Protein AF-A0A1Q8JUH7-F1 (afdb_monomer)

Sequence (122 aa):
MIYGGPRPEWRTTEVTYVIAEPCVDLLDKACIEECPVDCIYEGGRMLYIHPDECVDCGACEPVCPVEAIYYEDDVPDQWAAYTKANVDFFDELGSPGGASKVGKVDMDVEPAKSLPPQEHDE

Mean predicted aligned error: 4.88 Å

Foldseek 3Di:
DPPDDDDPPPQDLFAFKFQFDVQFQVAVCQLQVQQPFQQWAAEPGGIAGERVRDPNPCRSQVRPPRSRMDGLVGPDPVGVCRRNQNHVQCVPVPCPRHRVVVHYDHRGDPPSVPDDHDDDDD

Secondary structure (DSSP, 8-state):
----PPPPTTS-S--SEEE-GGGTTT---HHHHH-TT--EEE-SSSEEE-TTT------SGGG-TT--EEEGGG--GGGTHHHHHHHHTTTTT---S-STTT-------TTTTTSPPP----

Structure (mmCIF, N/CA/C/O backbone):
data_AF-A0A1Q8JUH7-F1
#
_entry.id   AF-A0A1Q8JUH7-F1
#
loop_
_atom_site.group_PDB
_atom_site.id
_atom_site.type_symbol
_atom_site.label_atom_id
_atom_site.label_alt_id
_atom_site.label_comp_id
_atom_site.label_asym_id
_atom_site.label_entity_id
_atom_site.label_seq_id
_atom_site.pdbx_PDB_ins_code
_atom_site.Cartn_x
_atom_site.Cartn_y
_atom_site.Cartn_z
_atom_site.occupancy
_atom_site.B_iso_or_equiv
_atom_site.auth_seq_id
_atom_site.auth_comp_id
_atom_site.auth_asym_id
_atom_site.auth_atom_id
_atom_site.pdbx_PDB_model_num
ATOM 1 N N . MET A 1 1 ? -15.956 11.048 -20.545 1.00 39.16 1 MET A N 1
ATOM 2 C CA . MET A 1 1 ? -16.128 9.753 -19.851 1.00 39.16 1 MET A CA 1
ATOM 3 C C . MET A 1 1 ? -15.000 8.825 -20.308 1.00 39.16 1 MET A C 1
ATOM 5 O O . MET A 1 1 ? -15.249 7.917 -21.081 1.00 39.16 1 MET A O 1
ATOM 9 N N . ILE A 1 2 ? -13.752 9.144 -19.946 1.00 46.28 2 ILE A N 1
ATOM 10 C CA . ILE A 1 2 ? -12.520 8.639 -20.599 1.00 46.28 2 ILE A CA 1
ATOM 11 C C . ILE A 1 2 ? -11.603 7.848 -19.650 1.00 46.28 2 ILE A C 1
ATOM 13 O O . ILE A 1 2 ? -10.405 7.797 -19.873 1.00 46.28 2 ILE A O 1
ATOM 17 N N . TYR A 1 3 ? -12.148 7.201 -18.620 1.00 48.31 3 TYR A N 1
ATOM 18 C CA . TYR A 1 3 ? -11.354 6.339 -17.737 1.00 48.31 3 TYR A CA 1
ATOM 19 C C . TYR A 1 3 ? -12.002 4.954 -17.705 1.00 48.31 3 TYR A C 1
ATOM 21 O O . TYR A 1 3 ? -13.142 4.818 -17.265 1.00 48.31 3 TYR A O 1
ATOM 29 N N . GLY A 1 4 ? -11.327 3.970 -18.305 1.00 44.84 4 GLY A N 1
ATOM 30 C CA . GLY A 1 4 ? -11.844 2.612 -18.525 1.00 44.84 4 GLY A CA 1
ATOM 31 C C . GLY A 1 4 ? -11.304 1.903 -19.776 1.00 44.84 4 GLY A C 1
ATOM 32 O O . GLY A 1 4 ? -11.985 1.035 -20.320 1.00 44.84 4 GLY A O 1
ATOM 33 N N . GLY A 1 5 ? -10.127 2.287 -20.286 1.00 47.34 5 GLY A N 1
ATOM 34 C CA . GLY A 1 5 ? -9.431 1.495 -21.305 1.00 47.34 5 GLY A CA 1
ATOM 35 C C . GLY A 1 5 ? -8.787 0.251 -20.673 1.00 47.34 5 GLY A C 1
ATOM 36 O O . GLY A 1 5 ? -8.378 0.323 -19.516 1.00 47.34 5 GLY A O 1
ATOM 37 N N . PRO A 1 6 ? -8.705 -0.891 -21.381 1.00 57.84 6 PRO A N 1
ATOM 38 C CA . PRO A 1 6 ? -8.065 -2.093 -20.850 1.00 57.84 6 PRO A CA 1
ATOM 39 C C . PRO A 1 6 ? -6.582 -1.831 -20.550 1.00 57.84 6 PRO A C 1
ATOM 41 O O . PRO A 1 6 ? -5.902 -1.170 -21.339 1.00 57.84 6 PRO A O 1
ATOM 44 N N . ARG A 1 7 ? -6.095 -2.354 -19.414 1.00 62.91 7 ARG A N 1
ATOM 45 C CA . ARG A 1 7 ? -4.677 -2.286 -19.028 1.00 62.91 7 ARG A CA 1
ATOM 46 C C . ARG A 1 7 ? -3.802 -2.822 -20.176 1.00 62.91 7 ARG A C 1
ATOM 48 O O . ARG A 1 7 ? -4.203 -3.803 -20.809 1.00 62.91 7 ARG A O 1
ATOM 55 N N . PRO A 1 8 ? -2.652 -2.195 -20.488 1.00 62.41 8 PRO A N 1
ATOM 56 C CA . PRO A 1 8 ? -1.762 -2.695 -21.530 1.00 62.41 8 PRO A CA 1
ATOM 57 C C . PRO A 1 8 ? -1.353 -4.142 -21.243 1.00 62.41 8 PRO A C 1
ATOM 59 O O . PRO A 1 8 ? -1.099 -4.484 -20.094 1.00 62.41 8 PRO A O 1
ATOM 62 N N . GLU A 1 9 ? -1.237 -4.970 -22.282 1.00 57.81 9 GLU A N 1
ATOM 63 C CA . GLU A 1 9 ? -0.921 -6.409 -22.166 1.00 57.81 9 GLU A CA 1
ATOM 64 C C . GLU A 1 9 ? 0.401 -6.704 -21.426 1.00 57.81 9 GLU A C 1
ATOM 66 O O . GLU A 1 9 ? 0.604 -7.808 -20.939 1.00 57.81 9 GLU A O 1
ATOM 71 N N . TRP A 1 10 ? 1.294 -5.717 -21.314 1.00 58.91 10 TRP A N 1
ATOM 72 C CA . TRP A 1 10 ? 2.583 -5.833 -20.625 1.00 58.91 10 TRP A CA 1
ATOM 73 C C . TRP A 1 10 ? 2.542 -5.486 -19.132 1.00 58.91 10 TRP A C 1
ATOM 75 O O . TRP A 1 10 ? 3.560 -5.634 -18.463 1.00 58.91 10 TRP A O 1
ATOM 85 N N . ARG A 1 11 ? 1.418 -4.980 -18.613 1.00 63.31 11 ARG A N 1
ATOM 86 C CA . ARG A 1 11 ? 1.320 -4.514 -17.228 1.00 63.31 11 ARG A CA 1
ATOM 87 C C . ARG A 1 11 ? 0.904 -5.676 -16.327 1.00 63.31 11 ARG A C 1
ATOM 89 O O . ARG A 1 11 ? -0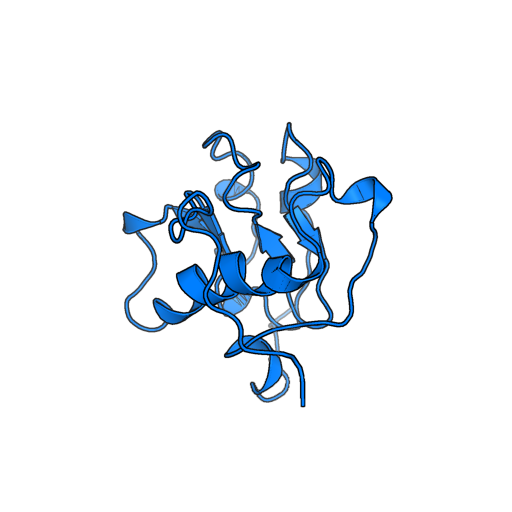.176 -6.235 -16.532 1.00 63.31 11 ARG A O 1
ATOM 96 N N . THR A 1 12 ? 1.758 -6.044 -15.371 1.00 67.00 12 THR A N 1
ATOM 97 C CA . THR A 1 12 ? 1.496 -7.175 -14.473 1.00 67.00 12 THR A CA 1
ATOM 98 C C . THR A 1 12 ? 0.213 -6.957 -13.666 1.00 67.00 12 THR A C 1
ATOM 100 O O . THR A 1 12 ? -0.149 -5.833 -13.307 1.00 67.00 12 THR A O 1
ATOM 103 N N . THR A 1 13 ? -0.507 -8.044 -13.407 1.00 69.38 13 THR A N 1
ATOM 104 C CA . THR A 1 13 ? -1.652 -8.065 -12.487 1.00 69.38 13 THR A CA 1
ATOM 105 C C . THR A 1 13 ? -1.293 -8.638 -11.123 1.00 69.38 13 THR A C 1
ATOM 107 O O . THR A 1 13 ? -2.160 -8.692 -10.254 1.00 69.38 13 THR A O 1
ATOM 110 N N . GLU A 1 14 ? -0.047 -9.075 -10.971 1.00 74.00 14 GLU A N 1
ATOM 111 C CA . GLU A 1 14 ? 0.494 -9.745 -9.796 1.00 74.00 14 GLU A CA 1
ATOM 112 C C . GLU A 1 14 ? 1.504 -8.816 -9.125 1.00 74.00 14 GLU A C 1
ATOM 114 O O . GLU A 1 14 ? 2.216 -8.057 -9.789 1.00 74.00 14 GLU A O 1
ATOM 119 N N . VAL A 1 15 ? 1.496 -8.825 -7.801 1.00 78.31 15 VAL A N 1
ATOM 120 C CA . VAL A 1 15 ? 2.342 -8.000 -6.944 1.00 78.31 15 VAL A CA 1
ATOM 121 C C . VAL A 1 15 ? 2.922 -8.942 -5.911 1.00 78.31 15 VAL A C 1
ATOM 123 O O . VAL A 1 15 ? 2.161 -9.611 -5.231 1.00 78.31 15 VAL A O 1
ATOM 126 N N . THR A 1 16 ? 4.239 -8.963 -5.743 1.00 89.19 16 THR A N 1
ATOM 127 C CA . THR A 1 16 ? 4.864 -9.985 -4.899 1.00 89.19 16 THR A CA 1
ATOM 128 C C . THR A 1 16 ? 4.594 -9.820 -3.406 1.00 89.19 16 THR A C 1
ATOM 130 O O . THR A 1 16 ? 4.533 -10.794 -2.661 1.00 89.19 16 THR A O 1
ATOM 133 N N . TYR A 1 17 ? 4.444 -8.575 -2.954 1.00 97.62 17 TYR A N 1
ATOM 134 C CA . TYR A 1 17 ? 4.072 -8.253 -1.582 1.00 97.62 17 TYR A CA 1
ATOM 135 C C . TYR A 1 17 ? 2.868 -7.316 -1.566 1.00 97.62 17 TYR A C 1
ATOM 137 O O . TYR A 1 17 ? 2.854 -6.288 -2.237 1.00 97.62 17 TYR A O 1
ATOM 145 N N . VAL A 1 18 ? 1.866 -7.647 -0.761 1.00 98.06 18 VAL A N 1
ATOM 146 C CA . VAL A 1 18 ? 0.575 -6.958 -0.692 1.00 98.06 18 VAL A CA 1
ATOM 147 C C . VAL A 1 18 ? 0.426 -6.288 0.660 1.00 98.06 18 VAL A C 1
ATOM 149 O O . VAL A 1 18 ? 0.558 -6.943 1.689 1.00 98.06 18 VAL A O 1
ATOM 152 N N . ILE A 1 19 ? 0.080 -4.999 0.664 1.00 98.56 19 ILE A N 1
ATOM 153 C CA . ILE A 1 19 ? -0.399 -4.321 1.874 1.00 98.56 19 ILE A CA 1
ATOM 154 C C . ILE A 1 19 ? -1.921 -4.472 1.947 1.00 98.56 19 ILE A C 1
ATOM 156 O O . ILE A 1 19 ? -2.625 -4.106 1.003 1.00 98.56 19 ILE A O 1
ATOM 160 N N . ALA A 1 20 ? -2.418 -5.021 3.051 1.00 98.44 20 ALA A N 1
ATOM 161 C CA . ALA A 1 20 ? -3.815 -5.362 3.290 1.00 98.44 20 ALA A CA 1
ATOM 162 C C . ALA A 1 20 ? -4.530 -4.364 4.228 1.00 98.44 20 ALA A C 1
ATOM 164 O O . ALA A 1 20 ? -3.994 -3.319 4.609 1.00 98.44 20 ALA A O 1
ATOM 165 N N . GLU A 1 21 ? -5.768 -4.704 4.596 1.00 98.50 21 GLU A N 1
ATOM 166 C CA . GLU A 1 21 ? -6.686 -3.875 5.388 1.00 98.50 21 GLU A CA 1
ATOM 167 C C . GLU A 1 21 ? -6.120 -3.305 6.698 1.00 98.50 21 GLU A C 1
ATOM 169 O O . GLU A 1 21 ? -6.406 -2.136 6.961 1.00 98.50 21 GLU A O 1
ATOM 174 N N . PRO A 1 22 ? -5.280 -4.011 7.487 1.00 98.25 22 PRO A N 1
ATOM 175 C CA . PRO A 1 22 ? -4.762 -3.458 8.742 1.00 98.25 22 PRO A CA 1
ATOM 176 C C . PRO A 1 22 ? -3.915 -2.184 8.574 1.00 98.25 22 PRO A C 1
ATOM 178 O O . PRO A 1 22 ? -3.664 -1.481 9.543 1.00 98.25 22 PRO A O 1
ATOM 181 N N . CYS A 1 23 ? -3.481 -1.834 7.358 1.00 98.56 23 CYS A N 1
ATOM 182 C CA . CYS A 1 23 ? -2.785 -0.569 7.104 1.00 98.56 23 CYS A CA 1
ATOM 183 C C . CYS A 1 23 ? -3.731 0.647 7.009 1.00 98.56 23 CYS A C 1
ATOM 185 O O . CYS A 1 23 ? -3.288 1.787 7.183 1.00 98.56 23 CYS A O 1
ATOM 187 N N . VAL A 1 24 ? -5.017 0.426 6.713 1.00 98.50 24 VAL A N 1
ATOM 188 C CA . VAL A 1 24 ? -6.008 1.483 6.460 1.00 98.50 24 VAL A CA 1
ATOM 189 C C . VAL A 1 24 ? -6.187 2.353 7.703 1.00 98.50 24 VAL A C 1
ATOM 191 O O . VAL A 1 24 ? -6.469 1.847 8.779 1.00 98.50 24 VAL A O 1
ATOM 194 N N . ASP A 1 25 ? -6.035 3.666 7.541 1.00 97.94 25 ASP A N 1
ATOM 195 C CA . ASP A 1 25 ? -6.044 4.713 8.577 1.00 97.94 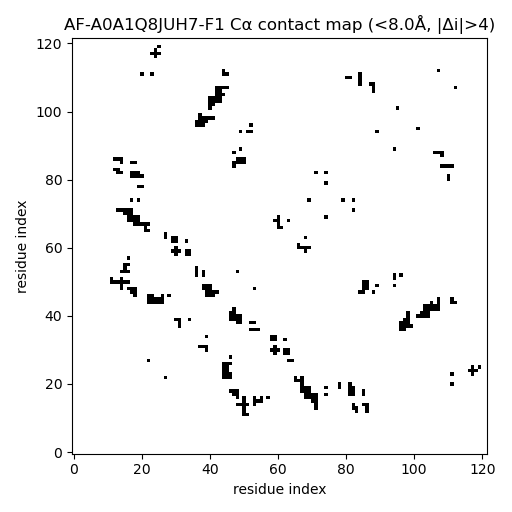25 ASP A CA 1
ATOM 196 C C . ASP A 1 25 ? -4.927 4.647 9.627 1.00 97.94 25 ASP A C 1
ATOM 198 O O . ASP A 1 25 ? -4.866 5.530 10.482 1.00 97.94 25 ASP A O 1
ATOM 202 N N . LEU A 1 26 ? -4.008 3.679 9.539 1.00 97.12 26 LEU A N 1
ATOM 203 C CA . LEU A 1 26 ? -2.837 3.615 10.416 1.00 97.12 26 LEU A CA 1
ATOM 204 C C . LEU A 1 26 ? -1.640 4.364 9.830 1.00 97.12 26 LEU A C 1
ATOM 206 O O . LEU A 1 26 ? -1.076 5.234 10.485 1.00 97.12 26 LEU A O 1
ATOM 210 N N . LEU A 1 27 ? -1.249 4.022 8.593 1.00 96.06 27 LEU A N 1
ATOM 211 C CA . LEU A 1 27 ? -0.122 4.647 7.882 1.00 96.06 27 LEU A CA 1
ATOM 212 C C . LEU A 1 27 ? 1.154 4.791 8.748 1.00 96.06 27 LEU A C 1
ATOM 214 O O . LEU A 1 27 ? 1.762 5.861 8.784 1.00 96.06 27 LEU A O 1
ATOM 218 N N . ASP A 1 28 ? 1.572 3.714 9.423 1.00 97.31 28 ASP A N 1
ATOM 219 C CA . ASP A 1 28 ? 2.747 3.712 10.317 1.00 97.31 28 ASP A CA 1
ATOM 220 C C . ASP A 1 28 ? 4.077 4.031 9.596 1.00 97.31 28 ASP A C 1
ATOM 222 O O . ASP A 1 28 ? 4.935 4.725 10.134 1.00 97.31 28 ASP A O 1
ATOM 226 N N . LYS A 1 29 ? 4.209 3.599 8.333 1.00 97.62 29 LYS A N 1
ATOM 227 C CA . LYS A 1 29 ? 5.341 3.876 7.420 1.00 97.62 29 LYS A CA 1
ATOM 228 C C . LYS A 1 29 ? 6.692 3.245 7.770 1.00 97.62 29 LYS A C 1
ATOM 230 O O . LYS A 1 29 ? 7.609 3.430 6.973 1.00 97.62 29 LYS A O 1
ATOM 235 N N . ALA A 1 30 ? 6.832 2.419 8.814 1.00 98.00 30 ALA A N 1
ATOM 236 C CA . ALA A 1 30 ? 8.092 1.700 9.068 1.00 98.00 30 ALA A CA 1
ATOM 237 C C . ALA A 1 30 ? 8.590 0.897 7.848 1.00 98.00 30 ALA A C 1
ATOM 239 O O . ALA A 1 30 ? 9.781 0.858 7.558 1.00 98.00 30 ALA A O 1
ATOM 240 N N . CYS A 1 31 ? 7.669 0.319 7.074 1.00 98.38 31 CYS A N 1
ATOM 241 C CA . CYS A 1 31 ? 7.990 -0.423 5.855 1.00 98.38 31 CYS A CA 1
ATOM 242 C C . CYS A 1 31 ? 8.671 0.408 4.750 1.00 98.38 31 CYS A C 1
ATOM 244 O O . CYS A 1 31 ? 9.418 -0.169 3.959 1.00 98.38 31 CYS A O 1
ATOM 246 N N . ILE A 1 32 ? 8.436 1.726 4.678 1.00 97.94 32 ILE A N 1
ATOM 247 C CA . ILE A 1 32 ? 9.036 2.598 3.652 1.00 97.94 32 ILE A CA 1
ATOM 248 C C . ILE A 1 32 ? 10.552 2.676 3.849 1.00 97.94 32 ILE A C 1
ATOM 250 O O . ILE A 1 32 ? 11.298 2.545 2.882 1.00 97.94 32 ILE A O 1
ATOM 254 N N . GLU A 1 33 ? 10.998 2.826 5.097 1.00 96.12 33 GLU A N 1
ATOM 255 C CA . GLU A 1 33 ? 12.418 2.969 5.447 1.00 96.12 33 GLU A CA 1
ATOM 256 C C . GLU A 1 33 ? 13.236 1.708 5.126 1.00 96.12 33 GLU A C 1
ATOM 258 O O . GLU A 1 33 ? 14.427 1.789 4.831 1.00 96.12 33 GLU A O 1
ATOM 263 N N . GLU A 1 34 ? 12.587 0.543 5.133 1.00 98.00 34 GLU A N 1
ATOM 264 C CA . GLU A 1 34 ? 13.231 -0.748 4.876 1.00 98.00 34 GLU A CA 1
ATOM 265 C C . GLU A 1 34 ? 13.187 -1.169 3.400 1.00 98.00 34 GLU A C 1
ATOM 267 O O . GLU A 1 34 ? 13.848 -2.134 3.012 1.00 98.00 34 GLU A O 1
ATOM 272 N N . CYS A 1 35 ? 12.422 -0.477 2.548 1.00 98.31 35 CYS A N 1
ATOM 273 C CA . CYS A 1 35 ? 12.302 -0.837 1.139 1.00 98.31 35 CYS A CA 1
ATOM 274 C C . CYS A 1 35 ? 13.535 -0.365 0.336 1.00 98.31 35 CYS A C 1
ATOM 276 O O . CYS A 1 35 ? 13.674 0.830 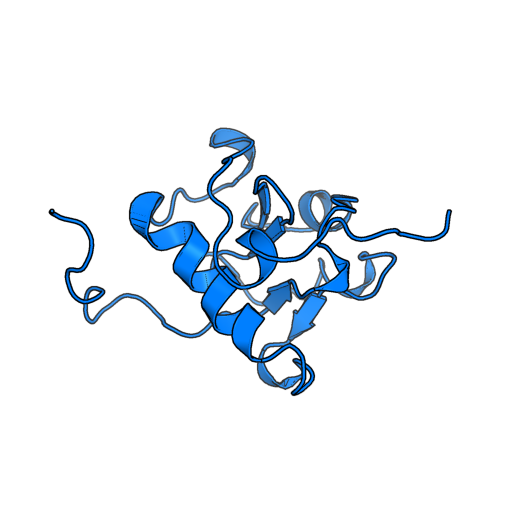0.066 1.00 98.31 35 CYS A O 1
ATOM 278 N N . PRO A 1 36 ? 14.408 -1.268 -0.157 1.00 97.94 36 PRO A N 1
ATOM 279 C CA . PRO A 1 36 ? 15.673 -0.886 -0.800 1.00 97.94 36 PRO A CA 1
ATOM 280 C C . PRO A 1 36 ? 15.501 -0.212 -2.170 1.00 97.94 36 PRO A C 1
ATOM 282 O O . PRO A 1 36 ? 16.457 0.343 -2.712 1.00 97.94 36 PRO A O 1
ATOM 285 N N . VAL A 1 37 ? 14.304 -0.302 -2.748 1.00 97.88 37 VAL A N 1
ATOM 286 C CA . VAL A 1 37 ? 13.953 0.221 -4.076 1.00 97.88 37 VAL A CA 1
ATOM 287 C C . VAL A 1 37 ? 12.898 1.328 -4.012 1.00 97.88 37 VAL A C 1
ATOM 289 O O . VAL A 1 37 ? 12.454 1.785 -5.060 1.00 97.88 37 VAL A O 1
ATOM 292 N N . ASP A 1 38 ? 12.524 1.783 -2.806 1.00 98.25 38 ASP A N 1
ATOM 293 C CA . ASP A 1 38 ? 11.579 2.893 -2.597 1.00 98.25 38 ASP A CA 1
ATOM 294 C C . ASP A 1 38 ? 10.226 2.661 -3.310 1.00 98.25 38 ASP A C 1
ATOM 296 O O . ASP A 1 38 ? 9.636 3.581 -3.865 1.00 98.25 38 ASP A O 1
ATOM 300 N N . CYS A 1 39 ? 9.727 1.417 -3.342 1.00 97.88 39 CYS A N 1
ATOM 301 C CA . CYS A 1 39 ? 8.536 1.038 -4.116 1.00 97.88 39 CYS A CA 1
ATOM 302 C C . CYS A 1 39 ? 7.224 1.017 -3.305 1.0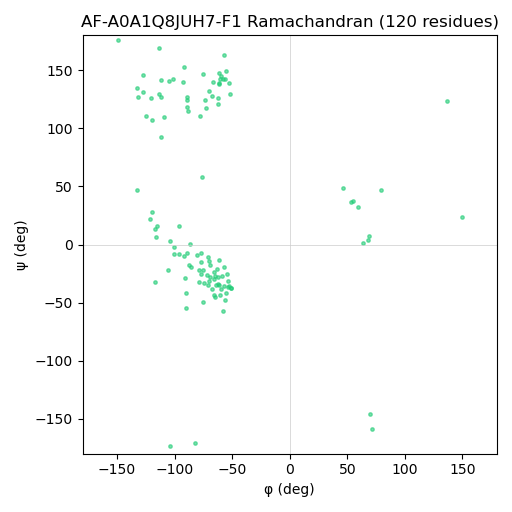0 97.88 39 CYS A C 1
ATOM 304 O O . CYS A 1 39 ? 6.245 0.408 -3.743 1.00 97.88 39 CYS A O 1
ATOM 306 N N . ILE A 1 40 ? 7.195 1.634 -2.119 1.00 98.44 40 ILE A N 1
ATOM 307 C CA . ILE A 1 40 ? 6.019 1.693 -1.235 1.00 98.44 40 ILE A CA 1
ATOM 308 C C . ILE A 1 40 ? 5.469 3.117 -1.235 1.00 98.44 40 ILE A C 1
ATOM 310 O O . ILE A 1 40 ? 6.085 4.032 -0.695 1.00 98.44 40 ILE A O 1
ATOM 314 N N . TYR A 1 41 ? 4.306 3.303 -1.848 1.00 98.44 41 TYR A N 1
ATOM 315 C CA . TYR A 1 41 ? 3.723 4.611 -2.115 1.00 98.44 41 TYR A CA 1
ATOM 316 C C . TYR A 1 41 ? 2.626 4.953 -1.112 1.00 98.44 41 TYR A C 1
ATOM 318 O O . TYR A 1 41 ? 1.841 4.099 -0.699 1.00 98.44 41 TYR A O 1
ATOM 326 N N . GLU A 1 42 ? 2.566 6.228 -0.733 1.00 98.44 42 GLU A N 1
ATOM 327 C CA . GLU A 1 42 ? 1.605 6.726 0.245 1.00 98.44 42 GLU A CA 1
ATOM 328 C C . GLU A 1 42 ? 0.294 7.150 -0.424 1.00 98.44 42 GLU A C 1
ATOM 330 O O . GLU A 1 42 ? 0.258 8.115 -1.192 1.00 98.44 42 GLU A O 1
ATOM 335 N N . GLY A 1 43 ? -0.784 6.438 -0.096 1.00 98.12 43 GLY A N 1
ATOM 336 C CA . GLY A 1 43 ? -2.150 6.815 -0.429 1.00 98.12 43 GLY A CA 1
ATOM 337 C C . GLY A 1 43 ? -2.765 7.820 0.544 1.00 98.12 43 GLY A C 1
ATOM 338 O O . GLY A 1 43 ? -2.114 8.364 1.437 1.00 98.12 43 GLY A O 1
ATOM 339 N N . GLY A 1 44 ? -4.068 8.049 0.404 1.00 97.81 44 GLY A N 1
ATOM 340 C CA . GLY A 1 44 ? -4.849 8.844 1.350 1.00 97.81 44 GLY A CA 1
ATOM 341 C C . GLY A 1 44 ? -5.218 8.080 2.622 1.00 97.81 44 GLY A C 1
ATOM 342 O O . GLY A 1 44 ? -5.293 8.702 3.682 1.00 97.81 44 GLY A O 1
ATOM 343 N N . ARG A 1 45 ? -5.428 6.761 2.517 1.00 98.12 45 ARG A N 1
ATOM 344 C CA . ARG A 1 45 ? -5.915 5.876 3.588 1.00 98.12 45 ARG A CA 1
ATOM 345 C C . ARG A 1 45 ? -4.907 4.798 3.974 1.00 98.12 45 ARG A C 1
ATOM 347 O O . ARG A 1 45 ? -4.884 4.400 5.127 1.00 98.12 45 ARG A O 1
ATOM 354 N N . MET A 1 46 ? -4.101 4.303 3.040 1.00 98.50 46 MET A N 1
ATOM 355 C CA . MET A 1 46 ? -3.118 3.244 3.297 1.00 98.50 46 MET A CA 1
ATOM 356 C C . MET A 1 46 ? -1.886 3.383 2.395 1.00 98.50 46 MET A C 1
ATOM 358 O O . MET A 1 46 ? -1.833 4.263 1.535 1.00 98.50 46 MET A O 1
ATOM 362 N N . LEU A 1 47 ? -0.892 2.522 2.602 1.00 98.56 47 LEU A N 1
ATOM 363 C CA . LEU A 1 47 ? 0.272 2.394 1.727 1.00 98.56 47 LEU A CA 1
ATOM 364 C C . LEU A 1 47 ? 0.023 1.323 0.655 1.00 98.56 47 LEU A C 1
ATOM 366 O O . LEU A 1 47 ? -0.728 0.379 0.895 1.00 98.56 47 LEU A O 1
ATOM 370 N N . TYR A 1 48 ? 0.684 1.446 -0.498 1.00 98.44 48 TYR A N 1
ATOM 371 C CA . TYR A 1 48 ? 0.572 0.504 -1.618 1.00 98.44 48 TYR A CA 1
ATOM 372 C C . TYR A 1 48 ? 1.955 0.121 -2.153 1.00 98.44 48 TYR A C 1
ATOM 374 O O . TYR A 1 48 ? 2.801 0.989 -2.374 1.00 98.44 48 TYR A O 1
ATOM 382 N N . ILE A 1 49 ? 2.190 -1.169 -2.390 1.00 98.44 49 ILE A N 1
ATOM 383 C CA . ILE A 1 49 ? 3.431 -1.684 -2.987 1.00 98.44 49 ILE A CA 1
ATOM 384 C C . ILE A 1 49 ? 3.282 -1.715 -4.507 1.00 98.44 49 ILE A C 1
ATOM 386 O O . ILE A 1 49 ? 2.337 -2.299 -5.034 1.00 98.44 49 ILE A O 1
ATOM 390 N N . HIS A 1 50 ? 4.227 -1.099 -5.218 1.00 97.50 50 HIS A N 1
ATOM 391 C CA . HIS A 1 50 ? 4.213 -1.097 -6.676 1.00 97.50 50 HIS A CA 1
ATOM 392 C C . HIS A 1 50 ? 4.612 -2.473 -7.238 1.00 97.50 50 HIS A C 1
ATOM 394 O O . HIS A 1 50 ? 5.724 -2.936 -6.971 1.00 97.50 50 HIS A O 1
ATOM 400 N N . PRO A 1 51 ? 3.775 -3.099 -8.088 1.00 94.81 51 PRO A N 1
ATOM 401 C CA . PRO A 1 51 ? 3.991 -4.467 -8.554 1.00 94.81 51 PRO A CA 1
ATOM 402 C C . PRO A 1 51 ? 5.243 -4.644 -9.417 1.00 94.81 51 PRO A C 1
ATOM 404 O O . PRO A 1 51 ? 6.020 -5.556 -9.181 1.00 94.81 51 PRO A O 1
ATOM 407 N N . ASP A 1 52 ? 5.485 -3.746 -10.377 1.00 93.81 52 ASP A N 1
ATOM 408 C CA . ASP A 1 52 ? 6.646 -3.860 -11.277 1.00 93.81 52 ASP A CA 1
ATOM 409 C C . ASP A 1 52 ? 7.968 -3.348 -10.666 1.00 93.81 52 ASP A C 1
ATOM 411 O O . ASP A 1 52 ? 9.026 -3.488 -11.277 1.00 93.81 52 ASP A O 1
ATOM 415 N N . GLU A 1 53 ? 7.920 -2.696 -9.498 1.00 95.88 53 GLU A N 1
ATOM 416 C CA . GLU A 1 53 ? 9.107 -2.111 -8.851 1.00 95.88 53 GLU A CA 1
ATOM 417 C C . GLU A 1 53 ? 9.567 -2.939 -7.651 1.00 95.88 53 GLU A C 1
ATOM 419 O O . GLU A 1 53 ? 10.729 -2.839 -7.257 1.00 95.88 53 GLU A O 1
ATOM 424 N N . CYS A 1 54 ? 8.678 -3.754 -7.073 1.00 97.06 54 CYS A N 1
ATOM 425 C CA . CYS A 1 54 ? 9.034 -4.688 -6.019 1.00 97.06 54 CYS A CA 1
ATOM 426 C C . CYS A 1 54 ? 10.073 -5.697 -6.530 1.00 97.06 54 CYS A C 1
ATOM 428 O O . CYS A 1 54 ? 9.997 -6.186 -7.654 1.00 97.06 54 CYS A O 1
ATOM 430 N N . VAL A 1 55 ? 11.067 -5.986 -5.690 1.00 95.94 55 VAL A N 1
ATOM 431 C CA . VAL A 1 55 ? 12.168 -6.923 -5.987 1.00 95.94 55 VAL A CA 1
ATOM 432 C C . VAL A 1 55 ? 12.232 -8.072 -4.980 1.00 95.94 55 VAL A C 1
ATOM 434 O O . VAL A 1 55 ? 13.290 -8.661 -4.769 1.00 95.94 55 VAL A O 1
ATOM 437 N N . ASP A 1 56 ? 11.115 -8.335 -4.306 1.00 96.12 56 ASP A N 1
ATOM 438 C CA . ASP A 1 56 ? 10.885 -9.528 -3.481 1.00 96.12 56 ASP A CA 1
ATOM 439 C C . ASP A 1 56 ? 11.891 -9.688 -2.335 1.00 96.12 56 ASP A C 1
ATOM 441 O O . ASP A 1 56 ? 12.268 -10.788 -1.941 1.00 96.12 56 ASP A O 1
ATOM 445 N N . CYS A 1 57 ? 12.364 -8.563 -1.795 1.00 97.31 57 CYS A N 1
ATOM 446 C CA . CYS A 1 57 ? 13.383 -8.574 -0.747 1.00 97.31 57 CYS A CA 1
ATOM 447 C C . CYS A 1 57 ? 12.846 -8.974 0.639 1.00 97.31 57 CYS A C 1
ATOM 449 O O . CYS A 1 57 ? 13.638 -9.359 1.496 1.00 97.31 57 CYS A O 1
ATOM 451 N N . GLY A 1 58 ? 11.533 -8.832 0.871 1.00 96.75 58 GLY A N 1
ATOM 452 C CA . GLY A 1 58 ? 10.856 -9.185 2.125 1.00 96.75 58 GLY A CA 1
ATOM 453 C C . GLY A 1 58 ? 11.186 -8.320 3.346 1.00 96.75 58 GLY A C 1
ATOM 454 O O . GLY A 1 58 ? 10.750 -8.636 4.446 1.00 96.75 58 GLY A O 1
ATOM 455 N N . ALA A 1 59 ? 11.935 -7.224 3.193 1.00 98.19 59 ALA A N 1
ATOM 456 C CA . ALA A 1 59 ? 12.353 -6.392 4.327 1.00 98.19 59 ALA A CA 1
ATOM 457 C C . ALA A 1 59 ? 11.196 -5.609 4.981 1.00 98.19 59 ALA A C 1
ATOM 459 O O . ALA A 1 59 ? 11.241 -5.317 6.173 1.00 98.19 59 ALA A O 1
ATOM 460 N N . CYS A 1 60 ? 10.150 -5.290 4.214 1.00 98.38 60 CYS A N 1
ATOM 461 C CA . CYS A 1 60 ? 8.999 -4.520 4.686 1.00 98.38 60 CYS A CA 1
ATOM 462 C C . CYS A 1 60 ? 8.041 -5.316 5.586 1.00 98.38 60 CYS A C 1
ATOM 464 O O . CYS A 1 60 ? 7.445 -4.737 6.490 1.00 98.38 60 CYS A O 1
ATOM 466 N N . GLU A 1 61 ? 7.887 -6.619 5.348 1.00 98.38 61 GLU A N 1
ATOM 467 C CA . GLU A 1 61 ? 6.953 -7.491 6.069 1.00 98.38 61 GLU A CA 1
ATOM 468 C C . GLU A 1 61 ? 7.191 -7.516 7.591 1.00 98.38 61 GLU A C 1
ATOM 470 O O . GLU A 1 61 ? 6.284 -7.132 8.334 1.00 98.38 61 GLU A O 1
ATOM 475 N N . PRO A 1 62 ? 8.390 -7.875 8.098 1.00 97.94 62 PRO A N 1
ATOM 476 C CA . PRO A 1 62 ? 8.603 -8.065 9.533 1.00 97.94 62 PRO A CA 1
ATOM 477 C C . PRO A 1 62 ? 8.599 -6.765 10.346 1.00 97.94 62 PRO A C 1
ATOM 479 O O . PRO A 1 62 ? 8.617 -6.825 11.575 1.00 97.94 62 PRO A O 1
ATOM 482 N N . VAL A 1 63 ? 8.625 -5.597 9.693 1.00 98.31 63 VAL A N 1
ATOM 483 C CA . VAL A 1 63 ? 8.631 -4.293 10.376 1.00 98.31 63 VAL A CA 1
ATOM 484 C C . VAL A 1 63 ? 7.247 -3.664 10.494 1.00 98.31 63 VAL A C 1
ATOM 486 O O . VAL A 1 63 ? 7.106 -2.658 11.185 1.00 98.31 63 VAL A O 1
ATOM 489 N N . CYS A 1 64 ? 6.220 -4.226 9.846 1.00 98.19 64 CYS A N 1
ATOM 490 C CA . CYS A 1 64 ? 4.861 -3.716 9.975 1.00 98.19 64 CYS A CA 1
ATOM 491 C C . CYS A 1 64 ? 4.289 -4.070 11.363 1.00 98.19 64 CYS A C 1
ATOM 493 O O . CYS A 1 64 ? 4.109 -5.253 11.654 1.00 98.19 64 CYS A O 1
ATOM 495 N N . PRO A 1 65 ? 3.945 -3.085 12.215 1.00 97.06 65 PRO A N 1
ATOM 496 C CA . PRO A 1 65 ? 3.540 -3.351 13.601 1.00 97.06 65 PRO A CA 1
ATOM 497 C C . PRO A 1 65 ? 2.186 -4.063 13.731 1.00 97.06 65 PRO A C 1
ATOM 499 O O . PRO A 1 65 ? 1.889 -4.626 14.779 1.00 97.06 65 PRO A O 1
ATOM 502 N N . VAL A 1 66 ? 1.375 -4.033 12.672 1.00 97.00 66 VAL A N 1
ATOM 503 C CA . VAL A 1 66 ? 0.032 -4.632 12.608 1.00 97.00 66 VAL A CA 1
ATOM 504 C C . VAL A 1 66 ? -0.052 -5.772 11.592 1.00 97.00 66 VAL A C 1
ATOM 506 O O . VAL A 1 66 ? -1.146 -6.137 11.170 1.00 97.00 66 VAL A O 1
ATOM 509 N N . GLU A 1 67 ? 1.101 -6.294 11.156 1.00 97.44 67 GLU A N 1
ATOM 510 C CA . GLU A 1 67 ? 1.194 -7.442 10.243 1.00 97.44 67 GLU A CA 1
ATOM 511 C C . GLU A 1 67 ? 0.365 -7.254 8.953 1.00 97.44 67 GLU A C 1
ATOM 513 O O . GLU A 1 67 ? -0.224 -8.190 8.430 1.00 97.44 67 GLU A O 1
ATOM 518 N N . ALA A 1 68 ? 0.298 -6.027 8.418 1.00 98.38 68 ALA A N 1
ATOM 519 C CA . ALA A 1 68 ? -0.527 -5.714 7.247 1.00 98.38 68 ALA A CA 1
ATOM 520 C C . ALA A 1 68 ? 0.071 -6.182 5.911 1.00 98.38 68 ALA A C 1
ATOM 522 O O . ALA A 1 68 ? -0.570 -6.004 4.879 1.00 98.38 68 ALA A O 1
ATOM 523 N N . ILE A 1 69 ? 1.309 -6.675 5.895 1.00 98.62 69 ILE A N 1
ATOM 524 C CA . ILE A 1 69 ? 2.066 -6.942 4.670 1.00 98.62 69 ILE A CA 1
ATOM 525 C C . ILE A 1 69 ? 2.229 -8.449 4.518 1.00 98.62 69 ILE A C 1
ATOM 527 O O . ILE A 1 69 ? 2.714 -9.103 5.431 1.00 98.62 69 ILE A O 1
ATOM 531 N N . TYR A 1 70 ? 1.851 -8.974 3.357 1.00 98.50 70 TYR A N 1
ATOM 532 C CA . TYR A 1 70 ? 1.865 -10.403 3.054 1.00 98.50 70 TYR A CA 1
ATOM 533 C C . TYR A 1 70 ? 2.623 -10.660 1.759 1.00 98.50 70 TYR A C 1
ATOM 535 O O . TYR A 1 70 ? 2.533 -9.855 0.830 1.00 98.50 70 TYR A O 1
ATOM 543 N N . TYR A 1 71 ? 3.325 -11.790 1.672 1.00 97.25 71 TYR A N 1
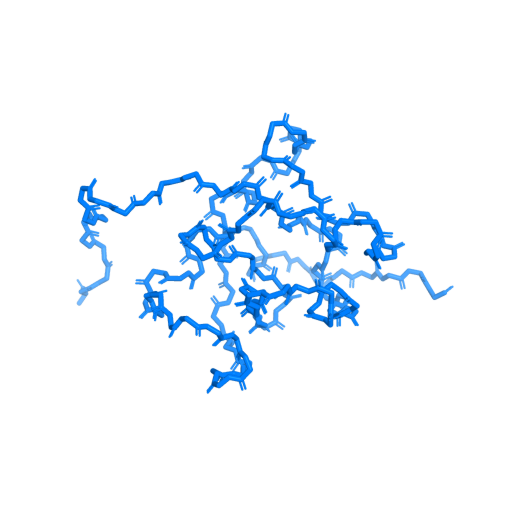ATOM 544 C CA . TYR A 1 71 ? 3.691 -12.352 0.373 1.00 97.25 71 TYR A CA 1
ATOM 545 C C . TYR A 1 71 ? 2.411 -12.702 -0.405 1.00 97.25 71 TYR A C 1
ATOM 547 O O . TYR A 1 71 ? 1.392 -13.037 0.199 1.00 97.25 71 TYR A O 1
ATOM 555 N N . GLU A 1 72 ? 2.429 -12.589 -1.731 1.00 92.38 72 GLU A N 1
ATOM 556 C CA . GLU A 1 72 ? 1.217 -12.655 -2.562 1.00 92.38 72 GLU A CA 1
ATOM 557 C C . GLU A 1 72 ? 0.401 -13.945 -2.398 1.00 92.38 72 GLU A C 1
ATOM 559 O O . GLU A 1 72 ? -0.831 -13.895 -2.372 1.00 92.38 72 GLU A O 1
ATOM 564 N N . ASP A 1 73 ? 1.087 -15.073 -2.201 1.00 93.56 73 ASP A N 1
ATOM 565 C CA . ASP A 1 73 ? 0.474 -16.386 -1.972 1.00 93.56 73 ASP A CA 1
ATOM 566 C C . ASP A 1 73 ? -0.068 -16.562 -0.540 1.00 93.56 73 ASP A C 1
ATOM 568 O O . ASP A 1 73 ? -0.859 -17.472 -0.285 1.00 93.56 73 ASP A O 1
ATOM 572 N N . ASP A 1 74 ? 0.334 -15.692 0.389 1.00 97.06 74 ASP A N 1
ATOM 573 C CA . ASP A 1 74 ? -0.003 -15.760 1.815 1.00 97.06 74 ASP A CA 1
ATOM 574 C C . ASP A 1 74 ? -1.083 -14.743 2.223 1.00 97.06 74 ASP A C 1
ATOM 576 O O . ASP A 1 74 ? -1.449 -14.660 3.399 1.00 97.06 74 ASP A O 1
ATOM 580 N N . VAL A 1 75 ? -1.629 -13.977 1.270 1.00 97.06 75 VAL A N 1
ATOM 581 C CA . VAL A 1 75 ? -2.721 -13.030 1.527 1.00 97.06 75 VAL A CA 1
ATOM 582 C C . VAL A 1 75 ? -3.961 -13.791 2.020 1.00 97.06 75 VAL A C 1
ATOM 584 O O . VAL A 1 75 ? -4.500 -14.626 1.289 1.00 97.06 75 VAL A O 1
ATOM 587 N N . PRO A 1 76 ? -4.485 -13.489 3.224 1.00 97.88 76 PRO A N 1
ATOM 588 C CA . PRO A 1 76 ? -5.702 -14.122 3.723 1.00 97.88 76 PRO A CA 1
ATOM 589 C C . PRO A 1 76 ? -6.899 -13.913 2.787 1.00 97.88 76 PRO A C 1
ATOM 591 O O . PRO A 1 76 ? -7.107 -12.812 2.277 1.00 97.88 76 PRO A O 1
ATOM 594 N N . ASP A 1 77 ? -7.756 -14.932 2.646 1.00 97.44 77 ASP A N 1
ATOM 595 C CA . ASP A 1 77 ? -8.931 -14.905 1.755 1.00 97.44 77 ASP A CA 1
ATOM 596 C C . ASP A 1 77 ? -9.818 -13.662 1.950 1.00 97.44 77 ASP A C 1
ATOM 598 O O . ASP A 1 77 ? -10.332 -13.100 0.980 1.00 97.44 77 ASP A O 1
ATOM 602 N N . GLN A 1 78 ? -9.986 -13.194 3.196 1.00 97.62 78 GLN A N 1
ATOM 603 C CA . GLN A 1 78 ? -10.785 -11.997 3.489 1.00 97.62 78 GLN A CA 1
ATOM 604 C C . GLN A 1 78 ? -10.224 -10.708 2.862 1.00 97.62 78 GLN A C 1
ATOM 606 O O . GLN A 1 78 ? -10.968 -9.750 2.662 1.00 97.62 78 GLN A O 1
ATOM 611 N N . TRP A 1 79 ? -8.933 -10.691 2.528 1.00 97.88 79 TRP A N 1
ATOM 612 C CA . TRP A 1 79 ? -8.210 -9.548 1.979 1.00 97.88 79 TRP A CA 1
ATOM 613 C C . TRP A 1 79 ? -7.684 -9.801 0.566 1.00 97.88 79 TRP A C 1
ATOM 615 O O . TRP A 1 79 ? -6.935 -8.981 0.046 1.00 97.88 79 TRP A O 1
ATOM 625 N N . ALA A 1 80 ? -8.137 -10.857 -0.116 1.00 95.94 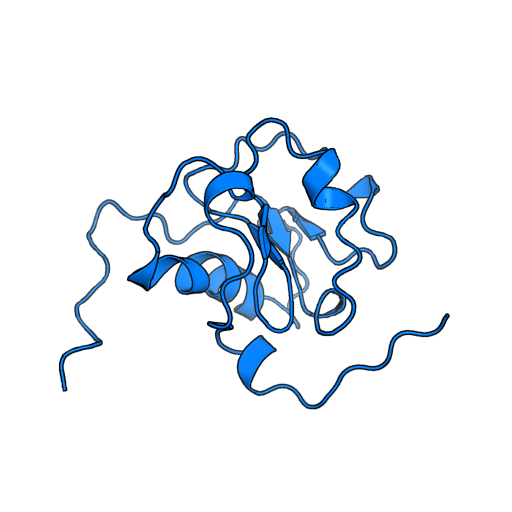80 ALA A N 1
ATOM 626 C CA . ALA A 1 80 ? -7.731 -11.164 -1.492 1.00 95.94 80 ALA A CA 1
ATOM 627 C C . ALA A 1 80 ? -7.945 -9.992 -2.481 1.00 95.94 80 ALA A C 1
ATOM 629 O O . ALA A 1 80 ? -7.252 -9.870 -3.489 1.00 95.94 80 ALA A O 1
ATOM 630 N N . ALA A 1 81 ? -8.885 -9.083 -2.192 1.00 96.31 81 ALA A N 1
ATOM 631 C CA . ALA A 1 81 ? -9.103 -7.876 -2.992 1.00 96.31 81 ALA A CA 1
ATOM 632 C C . ALA A 1 81 ? -7.923 -6.880 -2.944 1.00 96.31 81 ALA A C 1
ATOM 634 O O . ALA A 1 81 ? -7.758 -6.087 -3.873 1.00 96.31 81 ALA A O 1
ATOM 635 N N . TYR A 1 82 ? -7.090 -6.923 -1.901 1.00 97.38 82 TYR A N 1
ATOM 636 C CA . TYR A 1 82 ? -5.973 -5.998 -1.719 1.00 97.38 82 TYR A CA 1
ATOM 637 C C . TYR A 1 82 ? -4.821 -6.245 -2.688 1.00 97.38 82 TYR A C 1
ATOM 639 O O . TYR A 1 82 ? -4.144 -5.286 -3.057 1.00 97.38 82 TYR A O 1
ATOM 647 N N . THR A 1 83 ? -4.647 -7.467 -3.194 1.00 95.75 83 THR A N 1
ATOM 648 C CA . THR A 1 83 ? -3.699 -7.743 -4.285 1.00 95.75 83 THR A CA 1
ATOM 649 C C . THR A 1 83 ? -4.018 -6.863 -5.492 1.00 95.75 83 THR A C 1
ATOM 651 O O . THR A 1 83 ? -3.162 -6.148 -6.007 1.00 95.75 83 THR A O 1
ATOM 654 N N . LYS A 1 84 ? -5.299 -6.805 -5.879 1.00 95.38 84 LYS A N 1
ATOM 655 C CA . LYS A 1 84 ? -5.758 -5.924 -6.958 1.00 95.38 84 LYS A CA 1
ATOM 656 C C . LYS A 1 84 ? -5.658 -4.446 -6.580 1.00 95.38 84 LYS A C 1
ATOM 658 O O . LYS A 1 84 ? -5.287 -3.652 -7.436 1.00 95.38 84 LYS A O 1
ATOM 663 N N . ALA A 1 85 ? -5.949 -4.078 -5.333 1.00 96.75 85 ALA A N 1
ATOM 664 C CA . ALA A 1 85 ? -5.841 -2.695 -4.868 1.00 96.75 85 ALA A CA 1
ATOM 665 C C . ALA A 1 85 ? -4.406 -2.147 -4.990 1.00 96.75 85 ALA A C 1
ATOM 667 O O . ALA A 1 85 ? -4.210 -1.040 -5.487 1.00 96.75 85 ALA A O 1
ATOM 668 N N . ASN A 1 86 ? -3.402 -2.943 -4.607 1.00 97.62 86 ASN A N 1
ATOM 669 C CA . ASN A 1 86 ? -1.990 -2.571 -4.731 1.00 97.62 86 ASN A CA 1
ATOM 670 C C . ASN A 1 86 ? -1.590 -2.341 -6.192 1.00 97.62 86 ASN A C 1
ATOM 672 O O . ASN A 1 86 ? -0.836 -1.420 -6.464 1.00 97.62 86 ASN A O 1
ATOM 676 N N . VAL A 1 87 ? -2.152 -3.086 -7.147 1.00 95.50 87 VAL A N 1
ATOM 677 C CA . VAL A 1 87 ? -1.915 -2.850 -8.582 1.00 95.50 87 VAL A CA 1
ATOM 678 C C . VAL A 1 87 ? -2.677 -1.620 -9.093 1.00 95.50 87 VAL A C 1
ATOM 680 O O . VAL A 1 87 ? -2.108 -0.761 -9.766 1.00 95.50 87 VAL A O 1
ATOM 683 N N . ASP A 1 88 ? -3.971 -1.532 -8.789 1.00 95.44 88 ASP A N 1
ATOM 684 C CA . ASP A 1 88 ? -4.879 -0.515 -9.327 1.00 95.44 88 ASP A CA 1
ATOM 685 C C . ASP A 1 88 ? -4.526 0.906 -8.874 1.00 95.44 88 ASP A C 1
ATOM 687 O O . ASP A 1 88 ? -4.762 1.858 -9.617 1.00 95.44 88 ASP A O 1
ATOM 691 N N . PHE A 1 89 ? -3.939 1.069 -7.684 1.00 96.81 89 PHE A N 1
ATOM 692 C CA . PHE A 1 89 ? -3.476 2.371 -7.193 1.00 96.81 89 PHE A CA 1
ATOM 693 C C . PHE A 1 89 ? -2.544 3.072 -8.194 1.00 96.81 89 PHE A C 1
ATOM 695 O O . PHE A 1 89 ? -2.561 4.296 -8.335 1.00 96.81 89 PHE A O 1
ATOM 702 N N . PHE A 1 90 ? -1.776 2.295 -8.957 1.00 95.62 90 PHE A N 1
ATOM 703 C CA . PHE A 1 90 ? -0.821 2.819 -9.922 1.00 95.62 90 PHE A CA 1
ATOM 704 C C . PHE A 1 90 ? -1.423 3.097 -11.294 1.00 95.62 90 PHE A C 1
ATOM 706 O O . PHE A 1 90 ? -0.690 3.548 -12.174 1.00 95.62 90 PHE A O 1
ATOM 713 N N . ASP A 1 91 ? -2.719 2.862 -11.528 1.00 92.69 91 ASP A N 1
ATOM 714 C CA . ASP A 1 91 ? -3.270 2.883 -12.886 1.00 92.69 91 ASP A CA 1
ATOM 715 C C . ASP A 1 91 ? -2.996 4.200 -13.627 1.00 92.69 91 ASP A C 1
ATOM 717 O O . ASP A 1 91 ? -2.542 4.161 -14.773 1.00 92.69 91 ASP A O 1
ATOM 721 N N . GLU A 1 92 ? -3.141 5.328 -12.929 1.00 90.56 92 GLU A N 1
ATOM 722 C CA . GLU A 1 92 ? -2.840 6.675 -13.434 1.00 90.56 92 GLU A CA 1
ATOM 723 C C . GLU A 1 92 ? -1.391 7.121 -13.158 1.00 90.56 92 GLU A C 1
ATOM 725 O O . GLU A 1 92 ? -0.830 7.913 -13.916 1.00 90.56 92 GLU A O 1
ATOM 730 N N . LEU A 1 93 ? -0.768 6.620 -12.084 1.00 92.25 93 LEU A N 1
ATOM 731 C CA . LEU A 1 93 ? 0.582 7.019 -11.663 1.00 92.25 93 LEU A CA 1
ATOM 732 C C . LEU A 1 93 ? 1.691 6.374 -12.519 1.00 92.25 93 LEU A C 1
ATOM 734 O O . LEU A 1 93 ? 2.779 6.935 -12.661 1.00 92.25 93 LEU A O 1
ATOM 738 N N . GLY A 1 94 ? 1.411 5.221 -13.130 1.00 93.44 94 GLY A N 1
ATOM 739 C CA . GLY A 1 94 ? 2.400 4.429 -13.860 1.00 93.44 94 GLY A CA 1
ATOM 740 C C . GLY A 1 94 ? 3.419 3.791 -12.917 1.00 93.44 94 GLY A C 1
ATOM 741 O O . GLY A 1 94 ? 3.066 3.450 -11.796 1.00 93.44 94 GLY A O 1
ATOM 742 N N . SER A 1 95 ? 4.666 3.664 -13.383 1.00 94.44 95 SER A N 1
ATOM 743 C CA . SER A 1 95 ? 5.828 3.244 -12.584 1.00 94.44 95 SER A CA 1
ATOM 744 C C . SER A 1 95 ? 6.792 4.423 -12.440 1.00 94.44 95 SER A C 1
ATOM 746 O O . SER A 1 95 ? 7.595 4.691 -13.344 1.00 94.44 95 SER A O 1
ATOM 748 N N . PRO A 1 96 ? 6.671 5.213 -11.359 1.00 95.06 96 PRO A N 1
ATOM 749 C CA . PRO A 1 96 ? 7.538 6.355 -11.130 1.00 95.06 96 PRO A CA 1
ATOM 750 C C . PRO A 1 96 ? 8.995 5.950 -10.929 1.00 95.06 96 PRO A C 1
ATOM 752 O O . PRO A 1 96 ? 9.869 6.706 -11.352 1.00 95.06 96 PRO A O 1
ATOM 755 N N . GLY A 1 97 ? 9.284 4.806 -10.306 1.00 95.56 97 GLY A N 1
ATOM 756 C CA . GLY A 1 97 ? 10.623 4.356 -9.914 1.00 95.56 97 GLY A CA 1
ATOM 757 C C . GLY A 1 97 ? 11.125 5.031 -8.636 1.00 95.56 97 GLY A C 1
ATOM 758 O O . GLY A 1 97 ? 12.214 5.616 -8.648 1.00 95.56 97 GLY A O 1
ATOM 759 N N . GLY A 1 98 ? 10.283 5.087 -7.604 1.00 95.62 98 GLY A N 1
ATOM 760 C CA . GLY A 1 98 ? 10.578 5.644 -6.281 1.00 95.62 98 GLY A CA 1
ATOM 761 C C . GLY A 1 98 ? 9.439 6.506 -5.722 1.00 95.62 98 GLY A C 1
ATOM 762 O O . GLY A 1 98 ? 9.042 7.493 -6.351 1.00 95.62 98 GLY A O 1
ATOM 763 N N . ALA A 1 99 ? 8.942 6.171 -4.535 1.00 97.12 99 ALA A N 1
ATOM 764 C CA . ALA A 1 99 ? 7.880 6.862 -3.816 1.00 97.12 99 ALA A CA 1
ATOM 765 C C . ALA A 1 99 ? 8.313 8.220 -3.253 1.00 97.12 99 ALA A C 1
ATOM 767 O O . ALA A 1 99 ? 7.542 9.184 -3.296 1.00 97.12 99 ALA A O 1
ATOM 768 N N . SER A 1 100 ? 9.568 8.353 -2.819 1.00 95.88 100 SER A N 1
ATOM 769 C CA . SER A 1 100 ? 10.096 9.561 -2.172 1.00 95.88 100 SER A CA 1
ATOM 770 C C . SER A 1 100 ? 9.995 10.823 -3.042 1.00 95.88 100 SER A C 1
ATOM 772 O O . SER A 1 100 ? 9.885 11.938 -2.533 1.00 95.88 100 SER A O 1
ATOM 774 N N . LYS A 1 101 ? 10.005 10.673 -4.373 1.00 94.69 101 LYS A N 1
ATOM 775 C CA . LYS A 1 101 ? 9.847 11.785 -5.334 1.00 94.69 101 LYS A CA 1
ATOM 776 C C . LYS A 1 101 ? 8.393 12.112 -5.682 1.00 94.69 101 LYS A C 1
ATOM 778 O O . LYS A 1 101 ? 8.144 13.178 -6.241 1.00 94.69 101 LYS A O 1
ATOM 783 N N . VAL A 1 102 ? 7.464 11.198 -5.408 1.00 96.75 102 VAL A N 1
ATOM 784 C CA . VAL A 1 102 ? 6.031 11.374 -5.681 1.00 96.75 102 VAL A CA 1
ATOM 785 C C . VAL A 1 102 ? 5.344 12.012 -4.477 1.00 96.75 102 VAL A C 1
ATOM 787 O O . VAL A 1 102 ? 4.552 12.937 -4.644 1.00 96.75 102 VAL A O 1
ATOM 790 N N . GLY A 1 103 ? 5.698 11.570 -3.269 1.00 95.50 103 GLY A N 1
ATOM 791 C CA . GLY A 1 103 ? 5.009 11.961 -2.045 1.00 95.50 103 GLY A CA 1
ATOM 792 C C . GLY A 1 103 ? 3.617 11.333 -1.946 1.00 95.50 103 GLY A C 1
ATOM 793 O O . GLY A 1 103 ? 3.327 10.323 -2.585 1.00 95.50 103 GLY A O 1
ATOM 794 N N . LYS A 1 104 ? 2.756 11.941 -1.126 1.00 96.94 104 LYS A N 1
ATOM 795 C CA . LYS A 1 104 ? 1.392 11.463 -0.891 1.00 96.94 104 LYS A CA 1
ATOM 796 C C . LYS A 1 104 ? 0.498 11.655 -2.118 1.00 96.94 104 LYS A C 1
ATOM 798 O O . LYS A 1 104 ? 0.412 12.759 -2.660 1.00 96.94 104 LYS A O 1
ATOM 803 N N . VAL A 1 105 ? -0.237 10.608 -2.483 1.00 95.00 105 VAL A N 1
ATOM 804 C CA . VAL A 1 105 ? -1.241 10.613 -3.550 1.00 95.00 105 VAL A CA 1
ATOM 805 C C . VAL A 1 105 ? -2.605 10.260 -2.954 1.00 95.00 105 VAL A C 1
ATOM 8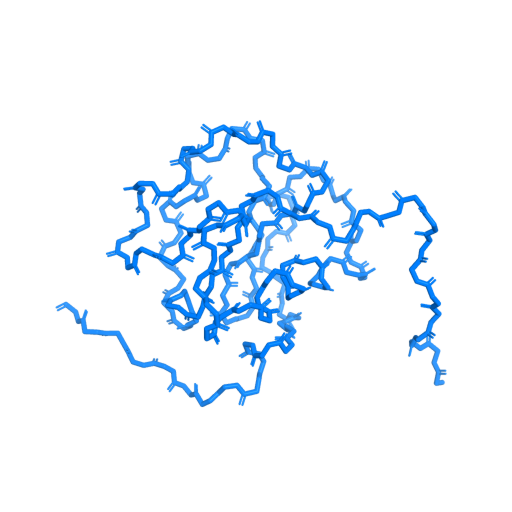07 O O . VAL A 1 105 ? -2.875 9.111 -2.624 1.00 95.00 105 VAL A O 1
ATOM 810 N N . ASP A 1 106 ? -3.503 11.242 -2.838 1.00 92.38 106 ASP A N 1
ATOM 811 C CA . ASP A 1 106 ? -4.862 11.045 -2.302 1.00 92.38 106 ASP A CA 1
ATOM 812 C C . ASP A 1 106 ? -5.799 10.367 -3.337 1.00 92.38 106 ASP A C 1
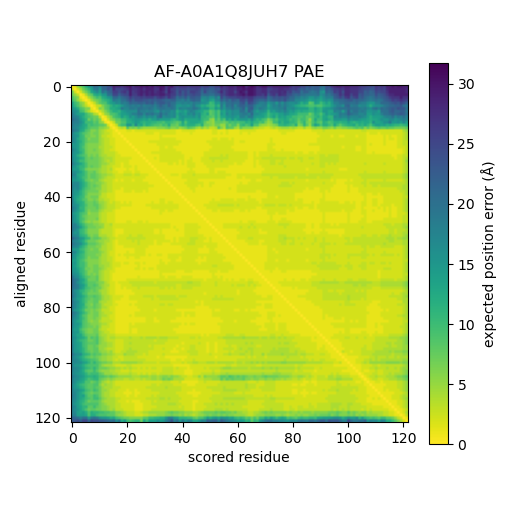ATOM 814 O O . ASP A 1 106 ? -6.822 10.923 -3.747 1.00 92.38 106 ASP A O 1
ATOM 818 N N . MET A 1 107 ? -5.422 9.175 -3.814 1.00 93.00 107 MET A N 1
ATOM 819 C CA . MET A 1 107 ? -6.138 8.392 -4.833 1.00 93.00 107 MET A CA 1
ATOM 820 C C . MET A 1 107 ? -6.306 6.923 -4.427 1.00 93.00 107 MET A C 1
ATOM 822 O O . MET A 1 107 ? -6.071 6.021 -5.227 1.00 93.00 107 MET A O 1
ATOM 826 N N . ASP A 1 108 ? -6.730 6.670 -3.187 1.00 97.06 108 ASP A N 1
ATOM 827 C CA . ASP A 1 108 ? -7.037 5.307 -2.746 1.00 97.06 108 ASP A CA 1
ATOM 828 C C . ASP A 1 108 ? -8.069 4.626 -3.645 1.00 97.06 108 ASP A C 1
ATOM 830 O O . ASP A 1 108 ? -8.983 5.254 -4.199 1.00 97.06 108 ASP A O 1
ATOM 834 N N . VAL A 1 109 ? -7.936 3.309 -3.736 1.00 96.56 109 VAL A N 1
ATOM 835 C CA . VAL A 1 109 ? -8.777 2.437 -4.555 1.00 96.56 109 VAL A CA 1
ATOM 836 C C . VAL A 1 109 ? -9.615 1.512 -3.674 1.00 96.56 109 VAL A C 1
ATOM 838 O O . VAL A 1 109 ? -9.445 1.450 -2.457 1.00 96.56 109 VAL A O 1
ATOM 841 N N . GLU A 1 110 ? -10.583 0.824 -4.274 1.00 96.56 110 GLU A N 1
ATOM 842 C CA . GLU A 1 110 ? -11.385 -0.167 -3.555 1.00 96.56 110 GLU A CA 1
ATOM 843 C C . GLU A 1 110 ? -10.510 -1.370 -3.145 1.00 96.56 110 GLU A C 1
ATOM 845 O O . GLU A 1 110 ? -9.695 -1.818 -3.953 1.00 96.56 110 GLU A O 1
ATOM 850 N N . PRO A 1 111 ? -10.688 -1.925 -1.932 1.00 96.50 111 PRO A N 1
ATOM 851 C CA . PRO A 1 111 ? -11.732 -1.577 -0.958 1.00 96.50 111 PRO A CA 1
ATOM 852 C C . PRO A 1 111 ? -11.390 -0.388 -0.036 1.00 96.50 111 PRO A C 1
ATOM 854 O O . PRO A 1 111 ? -12.300 0.237 0.504 1.00 96.50 111 PRO A O 1
ATOM 857 N N . ALA A 1 112 ? -10.116 -0.015 0.116 1.00 97.25 112 ALA A N 1
ATOM 858 C CA . ALA A 1 112 ? -9.659 0.984 1.093 1.00 97.25 112 ALA A CA 1
ATOM 859 C C . ALA A 1 112 ? -10.388 2.339 1.012 1.00 97.25 112 ALA A C 1
ATOM 861 O O . ALA A 1 112 ? -10.686 2.967 2.029 1.00 97.25 112 ALA A O 1
ATOM 862 N N . LYS A 1 113 ? -10.733 2.777 -0.201 1.00 97.25 113 LYS A N 1
ATOM 863 C CA . LYS A 1 113 ? -11.468 4.021 -0.448 1.00 97.25 113 LYS A CA 1
ATOM 864 C C . LYS A 1 113 ? -12.846 4.071 0.219 1.00 97.25 113 LYS A C 1
ATOM 866 O O . LYS A 1 113 ? -13.255 5.144 0.665 1.00 97.25 113 LYS A O 1
ATOM 871 N N . SER A 1 114 ? -13.577 2.957 0.245 1.00 96.75 114 SER A N 1
ATOM 872 C CA . SER A 1 114 ? -14.981 2.912 0.674 1.00 96.75 114 SER A CA 1
ATOM 873 C C . SER A 1 114 ? -15.176 2.407 2.100 1.00 96.75 114 SER A C 1
ATOM 875 O O . SER A 1 114 ? -16.284 2.516 2.635 1.00 96.75 114 SER A O 1
ATOM 877 N N . LEU A 1 115 ? -14.114 1.908 2.738 1.00 97.00 115 LEU A N 1
ATOM 878 C CA . LEU A 1 115 ? -14.165 1.468 4.124 1.00 97.00 115 LEU A CA 1
ATOM 879 C C . LEU A 1 115 ? -14.549 2.619 5.065 1.00 97.00 115 LEU A C 1
ATOM 881 O O . LEU A 1 115 ? -14.066 3.750 4.884 1.00 97.00 115 LEU A O 1
ATOM 885 N N . PRO A 1 116 ? -15.357 2.340 6.109 1.00 97.31 116 PRO A N 1
ATOM 886 C CA . PRO A 1 116 ? -15.522 3.280 7.211 1.00 97.31 116 PRO A CA 1
ATOM 887 C C . PRO A 1 116 ? -14.155 3.591 7.848 1.00 97.31 116 PRO A C 1
ATOM 889 O O . PRO A 1 116 ? -13.196 2.848 7.616 1.00 97.31 116 PRO A O 1
ATOM 892 N N . PRO A 1 117 ? -14.033 4.675 8.633 1.00 97.12 117 PRO A N 1
ATOM 893 C CA . PRO A 1 117 ? -12.820 4.926 9.406 1.00 97.12 117 PRO A CA 1
ATOM 894 C C . PRO A 1 117 ? -12.449 3.696 10.242 1.00 97.12 117 PRO A C 1
ATOM 896 O O . PRO A 1 117 ? -13.320 3.134 10.909 1.00 97.12 117 PRO A O 1
ATOM 899 N N . GLN A 1 118 ? -11.194 3.267 10.155 1.00 96.12 118 GLN A N 1
ATOM 900 C CA . GLN A 1 118 ? -10.642 2.176 10.950 1.00 96.12 118 GLN A CA 1
ATOM 901 C C . GLN A 1 118 ? -9.994 2.744 12.216 1.00 96.12 118 GLN A C 1
ATOM 903 O O . GLN A 1 118 ? -9.362 3.800 12.182 1.00 96.12 118 GLN A O 1
ATOM 908 N N . GLU A 1 119 ? -10.176 2.050 13.335 1.00 92.56 119 GLU A N 1
ATOM 909 C CA . GLU A 1 119 ? -9.540 2.379 14.610 1.00 92.56 119 GLU A CA 1
ATOM 910 C C . GLU A 1 119 ? -8.405 1.388 14.868 1.00 92.56 119 GLU A C 1
ATOM 912 O O . GLU A 1 119 ? -8.544 0.196 14.591 1.00 92.56 119 GLU A O 1
ATOM 917 N N . HIS A 1 120 ? -7.295 1.892 15.404 1.00 87.44 120 HIS A N 1
ATOM 918 C CA . HIS A 1 120 ? -6.131 1.100 15.788 1.00 87.44 120 HIS A CA 1
ATOM 919 C C . HIS A 1 120 ? -5.897 1.315 17.276 1.00 87.44 120 HIS A C 1
ATO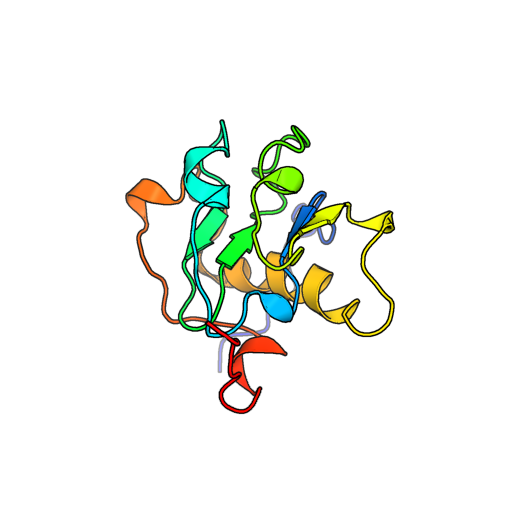M 921 O O . HIS A 1 120 ? -5.841 2.462 17.723 1.00 87.44 120 HIS A O 1
ATOM 927 N N . ASP A 1 121 ? -5.818 0.225 18.034 1.00 81.00 121 ASP A N 1
ATOM 928 C CA . ASP A 1 121 ? -5.526 0.293 19.463 1.00 81.00 121 ASP A CA 1
ATOM 929 C C . ASP A 1 121 ? -4.075 0.780 19.660 1.00 81.00 121 ASP A C 1
ATOM 931 O O . ASP A 1 121 ? -3.153 0.237 19.048 1.00 81.00 121 ASP A O 1
ATOM 935 N N . GLU A 1 122 ? -3.892 1.823 20.480 1.00 61.00 122 GLU A N 1
ATOM 936 C CA . GLU A 1 122 ? -2.582 2.410 20.839 1.00 61.00 122 GLU A CA 1
ATOM 937 C C . GLU A 1 122 ? -1.694 1.481 21.687 1.00 61.00 122 GLU A C 1
ATOM 939 O O . GLU A 1 122 ? -2.217 0.801 22.607 1.00 61.00 122 GLU A O 1
#

Nearest PDB structures (foldseek):
  2v2k-assembly2_B  TM=9.893E-01  e=3.908E-17  Mycolicibacterium smegmatis MC2 155
  1h98-assembly1_A  TM=9.949E-01  e=8.275E-09  Thermus aquaticus
  1fdd-assembly1_A  TM=8.966E-01  e=6.496E-07  Azotobacter vinelandii
  1ff2-assembly1_A  TM=8.950E-01  e=1.871E-06  Azotobacter vinelandii
  1d3w-assembly1_A  TM=7.879E-01  e=4.089E-07  Azotobacter vinelandii

pLDDT: mean 91.51, std 13.54, range [39.16, 98.62]

Solvent-accessible surface area (backbone atoms only — not comparable to full-atom values): 7354 Å² total; per-residue (Å²): 142,89,82,82,75,80,77,60,93,86,61,75,82,63,36,63,51,28,44,35,72,66,29,40,66,58,62,83,58,58,32,47,83,49,36,94,60,34,31,51,33,42,36,65,41,31,55,31,33,38,34,92,57,57,79,81,76,66,54,34,38,87,52,36,94,68,63,26,44,28,49,56,92,66,50,53,80,96,42,53,60,25,48,51,26,28,46,56,51,30,70,87,67,57,82,77,86,36,26,86,85,66,50,73,42,84,56,55,39,63,63,70,58,74,52,74,92,58,87,78,91,130

Radius of gyration: 13.55 Å; Cα contacts (8 Å, |Δi|>4): 205; chains: 1; bounding box: 32×28×43 Å